Protein AF-A0A1D6G1S4-F1 (afdb_monomer_lite)

Secondary structure (DSSP, 8-state):
-PPPTTT-PPPTT-------TTHHHHEE-SBTTTBS-EESSHHHHHHHHHTT--GGG-------TTS-HHHHHHHH-HHHHHHHTT-

Organism: Zea mays (NCBI:txid4577)

pLDDT: mean 90.12, std 8.33, range [41.62, 97.25]

Sequence (87 aa):
MLLEPYNQIDHPECKSRPDSGLSAITELDPGYITGPLSSVWKEWVKWCVEFGIEANAIIAVPYDWRLPPSMLEERDLYFHKLKISKS

Structure (mmCIF, N/CA/C/O backbone):
data_AF-A0A1D6G1S4-F1
#
_entry.id   AF-A0A1D6G1S4-F1
#
loop_
_atom_site.group_PDB
_atom_site.id
_atom_site.type_symbol
_atom_site.label_atom_id
_atom_site.label_alt_id
_atom_site.label_comp_id
_atom_site.label_asym_id
_atom_site.label_entity_id
_atom_site.label_seq_id
_atom_site.pdbx_PDB_ins_code
_atom_site.Cartn_x
_atom_site.Cartn_y
_atom_site.Cartn_z
_atom_site.occupancy
_atom_site.B_iso_or_equiv
_atom_site.auth_seq_id
_atom_site.auth_comp_id
_atom_site.auth_asym_id
_atom_site.auth_atom_id
_atom_site.pdbx_PDB_model_num
ATOM 1 N N . MET A 1 1 ? 14.870 1.234 -3.793 1.00 69.44 1 MET A N 1
ATOM 2 C CA . MET A 1 1 ? 15.110 0.191 -4.813 1.00 69.44 1 MET A CA 1
ATOM 3 C C . MET A 1 1 ? 14.530 0.700 -6.122 1.00 69.44 1 MET A C 1
ATOM 5 O O . MET A 1 1 ? 13.363 1.081 -6.135 1.00 69.44 1 MET A O 1
ATOM 9 N N . LEU A 1 2 ? 15.349 0.833 -7.162 1.00 81.31 2 LEU A N 1
ATOM 10 C CA . LEU A 1 2 ? 14.939 1.416 -8.442 1.00 81.31 2 LEU A CA 1
ATOM 11 C C . LEU A 1 2 ? 14.494 0.305 -9.396 1.00 81.31 2 LEU A C 1
ATOM 13 O O . LEU A 1 2 ? 15.027 -0.800 -9.334 1.00 81.31 2 LEU A O 1
ATOM 17 N N . LEU A 1 3 ? 13.493 0.601 -10.221 1.00 86.94 3 LEU A N 1
ATOM 18 C CA . LEU A 1 3 ? 13.126 -0.257 -11.344 1.00 86.94 3 LEU A CA 1
ATOM 19 C C . LEU A 1 3 ? 14.133 -0.058 -12.476 1.00 86.94 3 LEU A C 1
ATOM 21 O O . LEU A 1 3 ? 14.702 1.027 -12.619 1.00 86.94 3 LEU A O 1
ATOM 25 N N . GLU A 1 4 ? 14.306 -1.086 -13.298 1.00 86.69 4 GLU A N 1
ATOM 26 C CA . GLU A 1 4 ? 15.075 -0.973 -14.531 1.00 86.69 4 GLU A CA 1
ATOM 27 C C . GLU A 1 4 ? 14.429 0.082 -15.458 1.00 86.69 4 GLU A C 1
ATOM 29 O O . GLU A 1 4 ? 13.235 -0.022 -15.763 1.00 86.69 4 GLU A O 1
ATOM 34 N N . PRO A 1 5 ? 15.166 1.110 -15.926 1.00 83.56 5 PRO A N 1
ATOM 35 C CA . PRO A 1 5 ? 14.558 2.287 -16.558 1.00 83.56 5 PRO A CA 1
ATOM 36 C C . PRO A 1 5 ? 13.771 2.005 -17.843 1.00 83.56 5 PRO A C 1
ATOM 38 O O . PRO A 1 5 ? 12.836 2.734 -18.166 1.00 83.56 5 PRO A O 1
ATOM 41 N N . TYR A 1 6 ? 14.160 0.972 -18.592 1.00 84.56 6 TYR A N 1
ATOM 42 C CA . TYR A 1 6 ? 13.646 0.728 -19.944 1.00 84.56 6 TYR A CA 1
ATOM 43 C C . TYR A 1 6 ? 12.458 -0.228 -19.990 1.00 84.56 6 TYR A C 1
ATOM 45 O O . TYR A 1 6 ? 11.584 -0.085 -20.838 1.00 84.56 6 TYR A O 1
ATOM 53 N N . ASN A 1 7 ? 12.430 -1.212 -19.100 1.00 85.56 7 ASN A N 1
ATOM 54 C CA . ASN A 1 7 ? 11.423 -2.274 -19.083 1.00 85.56 7 ASN A CA 1
ATOM 55 C C . ASN A 1 7 ? 10.617 -2.298 -17.777 1.00 85.56 7 ASN A C 1
ATOM 57 O O . ASN A 1 7 ? 9.694 -3.098 -17.661 1.00 85.56 7 ASN A O 1
ATOM 61 N N . GLN A 1 8 ? 10.942 -1.429 -16.812 1.00 85.50 8 GLN A N 1
ATOM 62 C CA . GLN A 1 8 ? 10.205 -1.249 -15.560 1.00 85.50 8 GLN A CA 1
ATOM 63 C C . GLN A 1 8 ? 10.047 -2.548 -14.752 1.00 85.50 8 GLN A C 1
ATOM 65 O O . GLN A 1 8 ? 9.100 -2.712 -13.979 1.00 85.50 8 GLN A O 1
ATOM 70 N N . ILE A 1 9 ? 10.987 -3.481 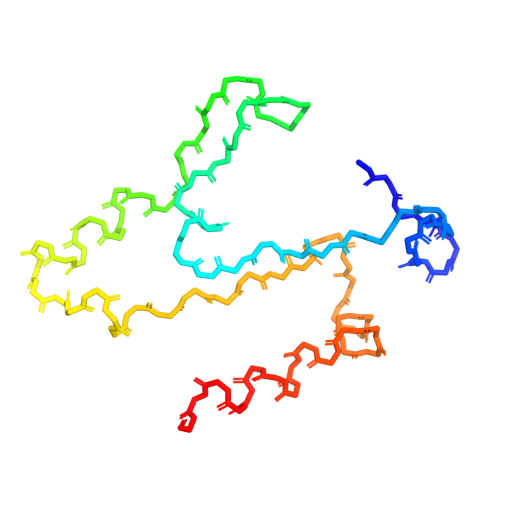-14.920 1.00 88.38 9 ILE A N 1
ATOM 71 C CA . ILE A 1 9 ? 11.053 -4.706 -14.126 1.00 88.38 9 ILE A CA 1
ATOM 72 C C . ILE A 1 9 ? 11.943 -4.493 -12.905 1.00 88.38 9 ILE A C 1
ATOM 74 O O . ILE A 1 9 ? 12.749 -3.561 -12.842 1.00 88.38 9 ILE A O 1
ATOM 78 N N . ASP A 1 10 ? 11.779 -5.363 -11.916 1.00 88.44 10 ASP A N 1
ATOM 79 C CA . ASP A 1 10 ? 12.686 -5.387 -10.780 1.00 88.44 10 ASP A CA 1
ATOM 80 C C . ASP A 1 10 ? 14.076 -5.890 -11.192 1.00 88.44 10 ASP A C 1
ATOM 82 O O . ASP A 1 10 ? 14.220 -6.633 -12.167 1.00 88.44 10 ASP A O 1
ATOM 86 N N . HIS A 1 11 ? 15.090 -5.551 -10.395 1.00 87.19 11 HIS A N 1
ATOM 87 C CA . HIS A 1 11 ? 16.421 -6.126 -10.555 1.00 87.19 11 HIS A CA 1
ATOM 88 C C . HIS A 1 11 ? 16.346 -7.669 -10.487 1.00 87.19 11 HIS A C 1
ATOM 90 O O . HIS A 1 11 ? 15.637 -8.196 -9.622 1.00 87.19 11 HIS A O 1
ATOM 96 N N . PRO A 1 12 ? 17.084 -8.423 -11.328 1.00 87.06 12 PRO A N 1
ATOM 97 C CA . PRO A 1 12 ? 16.982 -9.887 -11.387 1.00 87.06 12 PRO A CA 1
ATOM 98 C C . PRO A 1 12 ? 17.163 -10.598 -10.038 1.00 87.06 12 PRO A C 1
ATOM 100 O O . PRO A 1 12 ? 16.537 -11.626 -9.785 1.00 87.06 12 PRO A O 1
ATOM 103 N N . GLU A 1 13 ? 17.990 -10.031 -9.161 1.00 88.75 13 GLU A N 1
ATOM 104 C CA . GLU A 1 13 ? 18.295 -10.587 -7.836 1.00 88.75 13 GLU A CA 1
ATOM 105 C C . GLU A 1 13 ? 17.322 -10.148 -6.733 1.00 88.75 13 GLU A C 1
ATOM 107 O O . GLU A 1 13 ? 17.363 -10.683 -5.628 1.00 88.75 13 GLU A O 1
ATOM 112 N N . CYS A 1 14 ? 16.448 -9.172 -6.992 1.00 85.75 14 CYS A N 1
ATOM 113 C CA . CYS A 1 14 ? 15.553 -8.652 -5.969 1.00 85.75 14 CYS A CA 1
ATOM 114 C C . CYS A 1 14 ? 14.197 -8.266 -6.546 1.00 85.75 14 CYS A C 1
ATOM 116 O O . CYS A 1 14 ? 14.055 -7.222 -7.171 1.00 85.75 14 CYS A O 1
ATOM 118 N N . LYS A 1 15 ? 13.182 -9.091 -6.277 1.00 87.38 15 LYS A N 1
ATOM 119 C CA . LYS A 1 15 ? 11.792 -8.812 -6.649 1.00 87.38 15 LYS A CA 1
ATOM 120 C C . LYS A 1 15 ? 11.120 -8.011 -5.541 1.00 87.38 15 LYS A C 1
ATOM 122 O O . LYS A 1 15 ? 10.961 -8.515 -4.432 1.00 87.38 15 LYS A O 1
ATOM 127 N N . SER A 1 16 ? 10.702 -6.787 -5.842 1.00 87.88 16 SER A N 1
ATOM 128 C CA . SER A 1 16 ? 9.999 -5.928 -4.889 1.00 87.88 16 SER A CA 1
ATOM 129 C C . SER A 1 16 ? 8.493 -6.090 -5.058 1.00 87.88 16 SER A C 1
ATOM 131 O O . SER A 1 16 ? 7.976 -6.014 -6.170 1.00 87.88 16 SER A O 1
ATOM 133 N N . ARG A 1 17 ? 7.764 -6.341 -3.973 1.00 90.19 17 ARG A N 1
ATOM 134 C CA . ARG A 1 17 ? 6.298 -6.391 -3.979 1.00 90.19 17 ARG A CA 1
ATOM 135 C C . ARG A 1 17 ? 5.760 -5.480 -2.880 1.00 90.19 17 ARG A C 1
ATOM 137 O O . ARG A 1 17 ? 6.446 -5.322 -1.869 1.00 90.19 17 ARG A O 1
ATOM 144 N N . PRO A 1 18 ? 4.586 -4.858 -3.083 1.00 92.00 18 PRO A N 1
ATOM 145 C CA . PRO A 1 18 ? 3.935 -4.128 -2.009 1.00 92.00 18 PRO A CA 1
ATOM 146 C C . PRO A 1 18 ? 3.659 -5.085 -0.847 1.00 92.00 18 PRO A C 1
ATOM 148 O O . PRO A 1 18 ? 3.357 -6.262 -1.067 1.00 92.00 18 PRO A O 1
ATOM 151 N N . ASP A 1 19 ? 3.767 -4.567 0.373 1.00 92.19 19 ASP A N 1
ATOM 152 C CA . ASP A 1 19 ? 3.282 -5.274 1.556 1.00 92.19 19 ASP A CA 1
ATOM 153 C C . ASP A 1 19 ? 1.748 -5.429 1.488 1.00 92.19 19 ASP A C 1
ATOM 155 O O . ASP A 1 19 ? 1.108 -4.924 0.568 1.00 92.19 19 ASP A O 1
ATOM 159 N N . SER A 1 20 ? 1.138 -6.148 2.425 1.00 90.75 20 SER A N 1
ATOM 160 C CA . SER A 1 20 ? -0.295 -6.455 2.434 1.00 90.75 20 SER A CA 1
ATOM 161 C C . SER A 1 20 ? -0.977 -6.048 3.742 1.00 90.75 20 SER A C 1
ATOM 163 O O . SER A 1 20 ? -0.335 -5.864 4.771 1.00 90.75 20 SER A O 1
ATOM 165 N N . GLY A 1 21 ? -2.307 -5.921 3.709 1.00 92.00 21 GLY A N 1
ATOM 166 C CA . GLY A 1 21 ? -3.103 -5.587 4.892 1.00 92.00 21 GLY A CA 1
ATOM 167 C C . GLY A 1 21 ? -3.010 -4.117 5.316 1.00 92.00 21 GLY A C 1
ATOM 168 O O . GLY A 1 21 ? -2.409 -3.283 4.642 1.00 92.00 21 GLY A O 1
ATOM 169 N N . LEU A 1 22 ? -3.664 -3.783 6.434 1.00 93.06 22 LEU A N 1
ATOM 170 C CA . LEU A 1 22 ? -3.765 -2.400 6.922 1.00 93.06 22 LEU A CA 1
ATOM 171 C C . LEU A 1 22 ? -2.410 -1.815 7.344 1.00 93.06 22 LEU A C 1
ATOM 173 O O . LEU A 1 22 ? -2.196 -0.618 7.170 1.00 93.06 22 LEU A O 1
ATOM 177 N N . SER A 1 23 ? -1.483 -2.643 7.836 1.00 91.75 23 SER A N 1
ATOM 178 C CA . SER A 1 23 ? -0.133 -2.202 8.215 1.00 91.75 23 SER A CA 1
ATOM 179 C C . SER A 1 23 ? 0.615 -1.560 7.049 1.00 91.75 23 SER A C 1
ATOM 181 O O . SER A 1 23 ? 1.295 -0.559 7.248 1.00 91.75 23 SER A O 1
ATOM 183 N N . ALA A 1 24 ? 0.403 -2.062 5.827 1.00 93.38 24 ALA A N 1
ATOM 184 C CA . ALA A 1 24 ? 1.033 -1.551 4.612 1.00 93.38 24 ALA A CA 1
ATOM 185 C C . ALA A 1 24 ? 0.638 -0.103 4.265 1.00 93.38 24 ALA A C 1
ATOM 187 O O . ALA A 1 24 ? 1.266 0.516 3.407 1.00 93.38 24 ALA A O 1
ATOM 188 N N . ILE A 1 25 ? -0.421 0.433 4.888 1.00 93.88 25 ILE A N 1
ATOM 189 C CA . ILE A 1 25 ? -0.904 1.797 4.647 1.00 93.88 25 ILE A CA 1
ATOM 190 C C . ILE A 1 25 ? -0.877 2.676 5.902 1.00 93.88 25 ILE A C 1
ATOM 192 O O . ILE A 1 25 ? -0.960 3.895 5.788 1.00 93.88 25 ILE A O 1
ATOM 196 N N . THR A 1 26 ? -0.794 2.111 7.108 1.00 95.19 26 THR A N 1
ATOM 197 C CA . THR A 1 26 ? -0.881 2.911 8.337 1.00 95.19 26 THR A CA 1
ATOM 198 C C . THR A 1 26 ? 0.379 3.727 8.570 1.00 95.19 26 THR A C 1
ATOM 200 O O . THR A 1 26 ? 0.281 4.914 8.884 1.00 95.19 26 THR A O 1
ATOM 203 N N . GLU A 1 27 ? 1.544 3.105 8.406 1.00 93.94 27 GLU A N 1
ATOM 204 C CA . GLU A 1 27 ? 2.846 3.691 8.711 1.00 93.94 27 GLU A CA 1
ATOM 205 C C . GLU A 1 27 ? 3.873 3.273 7.658 1.00 93.94 27 GLU A C 1
ATOM 207 O O . GLU A 1 27 ? 3.775 2.208 7.054 1.00 93.94 27 GLU A O 1
ATOM 212 N N . LEU A 1 28 ? 4.865 4.128 7.443 1.00 91.62 28 LEU A N 1
ATOM 213 C CA . LEU A 1 28 ? 6.051 3.819 6.664 1.00 91.62 28 LEU A CA 1
ATOM 214 C C . LEU A 1 28 ? 7.250 3.785 7.603 1.00 91.62 28 LEU A C 1
ATOM 216 O O . LEU A 1 28 ? 7.519 4.773 8.300 1.00 91.62 28 LEU A O 1
ATOM 220 N N . ASP A 1 29 ? 7.962 2.660 7.586 1.00 89.75 29 ASP A N 1
ATOM 221 C CA . ASP A 1 29 ? 9.143 2.439 8.412 1.00 89.75 29 ASP A CA 1
ATOM 222 C C . ASP A 1 29 ? 10.193 3.542 8.212 1.00 89.75 29 ASP A C 1
ATOM 224 O O . ASP A 1 29 ? 10.315 4.094 7.110 1.00 89.75 29 ASP A O 1
ATOM 228 N N . PRO A 1 30 ? 10.979 3.864 9.255 1.00 93.19 30 PRO A N 1
ATOM 229 C CA . PRO A 1 30 ? 12.120 4.758 9.120 1.00 93.19 30 PRO A CA 1
ATOM 230 C C . PRO A 1 30 ? 13.0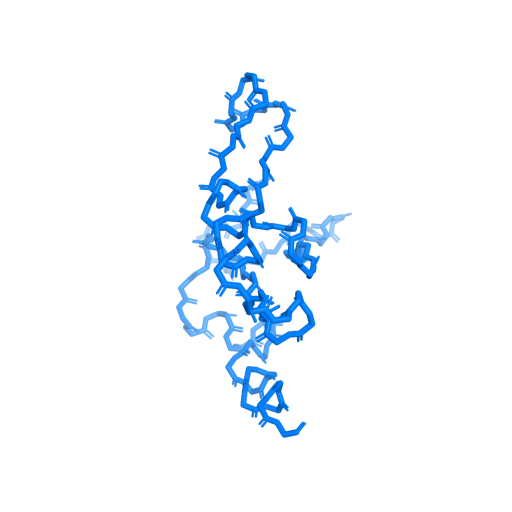73 4.269 8.027 1.00 93.19 30 PRO A C 1
ATOM 232 O O . PRO A 1 30 ? 13.389 3.081 7.942 1.00 93.19 30 PRO A O 1
ATOM 235 N N . GLY A 1 31 ? 13.592 5.182 7.212 1.00 88.69 31 GLY A N 1
ATOM 236 C CA . GLY A 1 31 ? 14.553 4.802 6.185 1.00 88.69 31 GLY A CA 1
ATOM 237 C C . GLY A 1 31 ? 14.727 5.828 5.081 1.00 88.69 31 GLY A C 1
ATOM 238 O O . GLY A 1 31 ? 14.462 7.012 5.249 1.00 88.69 31 GLY A O 1
ATOM 239 N N . TYR A 1 32 ? 15.190 5.354 3.926 1.00 81.44 32 TYR A N 1
ATOM 240 C CA . TYR A 1 32 ? 15.587 6.203 2.801 1.00 81.44 32 TYR A CA 1
ATOM 241 C C . TYR A 1 32 ? 14.475 7.138 2.296 1.00 81.44 32 TYR A C 1
ATOM 243 O O . TYR A 1 32 ? 14.765 8.240 1.844 1.00 81.44 32 TYR A O 1
ATOM 251 N N . ILE A 1 33 ? 13.213 6.702 2.363 1.00 80.31 33 ILE A N 1
ATOM 252 C CA . ILE A 1 33 ? 12.064 7.477 1.868 1.00 80.31 33 ILE A CA 1
ATOM 253 C C . ILE A 1 33 ? 11.587 8.495 2.909 1.00 80.31 33 ILE A C 1
ATOM 255 O O . ILE A 1 33 ? 11.256 9.623 2.561 1.00 80.31 33 ILE A O 1
ATOM 259 N N . THR A 1 34 ? 11.528 8.096 4.176 1.00 86.19 34 THR A N 1
ATOM 260 C CA . THR A 1 34 ? 10.799 8.823 5.225 1.00 86.19 34 THR A CA 1
ATOM 261 C C . THR A 1 34 ? 11.697 9.498 6.249 1.00 86.19 34 THR A C 1
ATOM 263 O O . THR A 1 34 ? 11.237 10.420 6.908 1.00 86.19 34 THR A O 1
ATOM 266 N N . GLY A 1 35 ? 12.963 9.086 6.380 1.00 89.12 35 GLY A N 1
ATOM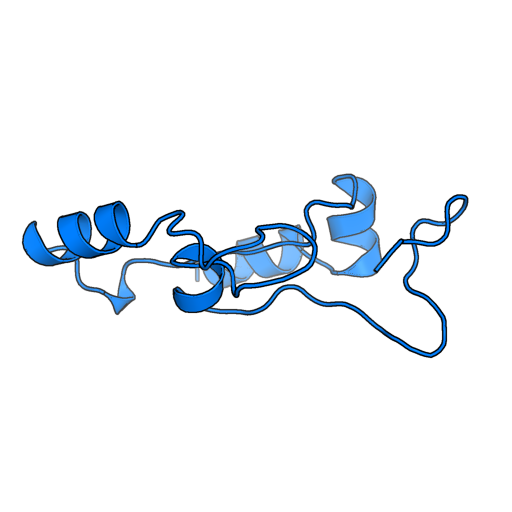 267 C CA . GLY A 1 35 ? 13.846 9.467 7.480 1.00 89.12 35 GLY A CA 1
ATOM 268 C C . GLY A 1 35 ? 13.341 8.860 8.797 1.00 89.12 35 GLY A C 1
ATOM 269 O O . GLY A 1 35 ? 13.667 7.705 9.075 1.00 89.12 35 GLY A O 1
ATOM 270 N N . PRO A 1 36 ? 12.565 9.597 9.616 1.00 91.69 36 PRO A N 1
ATOM 271 C CA . PRO A 1 36 ? 11.789 9.039 10.731 1.00 91.69 36 PRO A CA 1
ATOM 272 C C . PRO A 1 36 ? 10.579 8.186 10.300 1.00 91.69 36 PRO A C 1
ATOM 274 O O . PRO A 1 36 ? 10.120 8.242 9.162 1.00 91.69 36 PRO A O 1
ATOM 277 N N . LEU A 1 37 ? 10.009 7.442 11.258 1.00 91.38 37 LEU A N 1
ATOM 278 C CA . LEU A 1 37 ? 8.720 6.759 11.093 1.00 91.38 37 LEU A CA 1
ATOM 279 C C . LEU A 1 37 ? 7.656 7.778 10.668 1.00 91.38 37 LEU A C 1
ATOM 281 O O . LEU A 1 37 ? 7.495 8.814 11.317 1.00 91.38 37 LEU A O 1
ATOM 285 N N . SER A 1 38 ? 6.924 7.475 9.600 1.00 92.69 38 SER A N 1
ATOM 286 C CA . SER A 1 38 ? 5.889 8.367 9.075 1.00 92.69 38 SER A CA 1
ATOM 287 C C . SER A 1 38 ? 4.516 7.717 9.168 1.00 92.69 38 SER A C 1
ATOM 289 O O . SER A 1 38 ? 4.284 6.663 8.585 1.00 92.69 38 SER A O 1
ATOM 291 N N . SER A 1 39 ? 3.595 8.363 9.885 1.00 94.56 39 SER A N 1
ATOM 292 C CA . SER A 1 39 ? 2.182 7.975 9.917 1.00 94.56 39 SER A CA 1
ATOM 293 C C . SER A 1 39 ? 1.494 8.463 8.644 1.00 94.56 39 SER A C 1
ATOM 295 O O . SER A 1 39 ? 1.557 9.653 8.335 1.00 94.56 39 SER A O 1
ATOM 297 N N . VAL A 1 40 ? 0.862 7.554 7.900 1.00 94.25 40 VAL A N 1
ATOM 298 C CA . VAL A 1 40 ? 0.172 7.869 6.640 1.00 94.25 40 VAL A CA 1
ATOM 299 C C . VAL A 1 40 ? -1.340 7.810 6.850 1.00 94.25 40 VAL A C 1
ATOM 301 O O . VAL A 1 40 ? -1.998 8.846 6.835 1.00 94.25 40 VAL A O 1
ATOM 304 N N . TRP A 1 41 ? -1.889 6.618 7.111 1.00 95.94 41 TRP A N 1
ATOM 305 C CA . TRP A 1 41 ? -3.332 6.419 7.321 1.00 95.94 41 TRP A CA 1
ATOM 306 C C . TRP A 1 41 ? -3.713 5.993 8.740 1.00 95.94 41 TRP A C 1
ATOM 308 O O . TRP A 1 41 ? -4.896 5.800 9.014 1.00 95.94 41 TRP A O 1
ATOM 318 N N . LYS A 1 42 ? -2.751 5.859 9.660 1.00 95.31 42 LYS A N 1
ATOM 319 C CA . LYS A 1 42 ? -2.986 5.336 11.017 1.00 95.31 42 LYS A CA 1
ATOM 320 C C . LYS A 1 42 ? -4.132 6.030 11.753 1.00 95.31 42 LYS A C 1
ATOM 322 O O . LYS A 1 42 ? -5.033 5.355 12.241 1.00 95.31 42 LYS A O 1
ATOM 327 N N . GLU A 1 43 ? -4.117 7.361 11.805 1.00 96.06 43 GLU A N 1
ATOM 328 C CA . GLU A 1 43 ? -5.136 8.121 12.543 1.00 96.06 43 GLU A CA 1
ATOM 329 C C . GLU A 1 43 ? -6.512 8.032 11.878 1.00 96.06 43 GLU A C 1
ATOM 331 O O . GLU A 1 43 ? -7.527 7.968 12.565 1.00 96.06 43 GLU A O 1
ATOM 336 N N . TRP A 1 44 ? -6.559 7.953 10.546 1.00 95.44 44 TRP A N 1
ATOM 337 C CA . TRP A 1 44 ? -7.813 7.781 9.817 1.00 95.44 44 TRP A CA 1
ATOM 338 C C . TRP A 1 44 ? -8.419 6.392 10.051 1.00 95.44 44 TRP A C 1
ATOM 340 O O . TRP A 1 44 ? -9.598 6.286 10.379 1.00 95.44 44 TRP A O 1
ATOM 350 N N . VAL A 1 45 ? -7.607 5.330 9.974 1.00 95.69 45 VAL A N 1
ATOM 351 C CA . VAL A 1 45 ? -8.048 3.957 10.277 1.00 95.69 45 VAL A CA 1
ATOM 352 C C . VAL A 1 45 ? -8.529 3.855 11.725 1.00 95.69 45 VAL A C 1
ATOM 354 O O . VAL A 1 45 ? -9.586 3.282 11.982 1.00 95.69 45 VAL A O 1
ATOM 357 N N . LYS A 1 46 ? -7.792 4.453 12.669 1.00 96.12 46 LYS A N 1
ATOM 358 C CA . LYS A 1 46 ? -8.184 4.515 14.080 1.00 96.12 46 LYS A CA 1
ATOM 359 C C . LYS A 1 46 ? -9.537 5.207 14.252 1.00 96.12 46 LYS A C 1
ATOM 361 O O . LYS A 1 46 ? -10.417 4.649 14.900 1.00 96.12 46 LYS A O 1
ATOM 366 N N . TRP A 1 47 ? -9.723 6.366 13.621 1.00 97.25 47 TRP A N 1
ATOM 367 C CA . TRP A 1 47 ? -10.985 7.101 13.662 1.00 97.25 47 TRP A CA 1
ATOM 368 C C . TRP A 1 47 ? -12.152 6.283 13.094 1.00 97.25 47 TRP A C 1
ATOM 370 O O . TRP A 1 47 ? -13.224 6.255 13.691 1.00 97.25 47 TRP A O 1
ATOM 380 N N . CYS A 1 48 ? -11.954 5.566 11.983 1.00 96.88 48 CYS A N 1
ATOM 381 C CA . CYS A 1 48 ? -12.974 4.683 11.414 1.00 96.88 48 CYS A CA 1
ATOM 382 C C . CYS A 1 48 ? -13.427 3.607 12.409 1.00 96.88 48 CYS A C 1
ATOM 384 O O . CYS A 1 48 ? -14.628 3.377 12.557 1.00 96.88 48 CYS A O 1
ATOM 386 N N . VAL A 1 49 ? -12.484 2.976 13.112 1.00 96.06 49 VAL A N 1
ATOM 38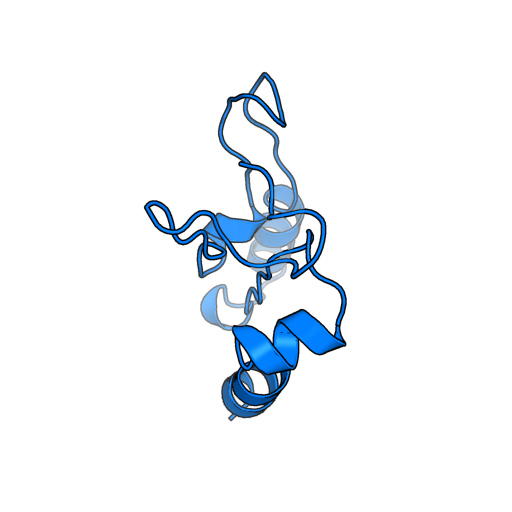7 C CA . VAL A 1 49 ? -12.800 1.960 14.124 1.00 96.06 49 VAL A CA 1
ATOM 388 C C . VAL A 1 49 ? -13.515 2.579 15.327 1.00 96.06 49 VAL A C 1
ATOM 390 O O . VAL A 1 49 ? -14.517 2.036 15.783 1.00 96.06 49 VAL A O 1
ATOM 393 N N . GLU A 1 50 ? -13.064 3.740 15.806 1.00 97.06 50 GLU A N 1
ATOM 394 C CA . GLU A 1 50 ? -13.724 4.481 16.895 1.00 97.06 50 GLU A CA 1
ATOM 395 C C . GLU A 1 50 ? -15.146 4.930 16.526 1.00 97.06 50 GLU A C 1
ATOM 397 O O . GLU A 1 50 ? -16.031 4.956 17.380 1.00 97.06 50 GLU A O 1
ATOM 402 N N . PHE A 1 51 ? -15.387 5.232 15.248 1.00 97.00 51 PHE A N 1
ATOM 403 C CA . PHE A 1 51 ? -16.710 5.549 14.711 1.00 97.00 51 PHE A CA 1
ATOM 404 C C . PHE A 1 51 ? -17.642 4.323 14.635 1.00 97.00 51 PHE A C 1
ATOM 406 O O . PHE A 1 51 ? -18.853 4.480 14.488 1.00 97.00 51 PHE A O 1
ATOM 413 N N . GLY A 1 52 ? -17.102 3.106 14.760 1.00 96.75 52 GLY A N 1
ATOM 414 C CA . GLY A 1 52 ? -17.858 1.853 14.739 1.00 96.75 52 GLY A CA 1
ATOM 415 C C . GLY A 1 52 ? -17.736 1.048 13.443 1.00 96.75 52 GLY A C 1
ATOM 416 O O . GLY A 1 52 ? -18.506 0.110 13.247 1.00 96.75 52 GLY A O 1
ATOM 417 N N . ILE A 1 53 ? -16.794 1.379 12.554 1.00 96.44 53 ILE A N 1
ATOM 418 C CA . ILE A 1 53 ? -16.463 0.521 11.408 1.00 96.44 53 ILE A CA 1
ATOM 419 C C . ILE A 1 53 ? -15.652 -0.672 11.921 1.00 96.44 53 ILE A C 1
ATOM 421 O O . ILE A 1 53 ? -14.608 -0.498 12.548 1.00 96.44 53 ILE A O 1
ATOM 425 N N . GLU A 1 54 ? -16.107 -1.893 11.643 1.00 93.25 54 GLU A N 1
ATOM 426 C CA . GLU A 1 54 ? -15.342 -3.085 12.009 1.00 93.25 54 GLU A CA 1
ATOM 427 C C . GLU A 1 54 ? -13.988 -3.093 11.280 1.00 93.25 54 GLU A C 1
ATOM 429 O O . GLU A 1 54 ? -13.908 -2.835 10.079 1.00 93.25 54 GLU A O 1
ATOM 434 N N . ALA A 1 55 ? -12.898 -3.395 11.989 1.00 86.44 55 ALA A N 1
ATOM 435 C CA . ALA A 1 55 ? -11.551 -3.310 11.417 1.00 86.44 55 ALA A CA 1
ATOM 436 C C . ALA A 1 55 ? -11.353 -4.230 10.192 1.00 86.44 55 ALA A C 1
ATOM 438 O O . ALA A 1 55 ? -10.630 -3.880 9.264 1.00 86.44 55 ALA A O 1
ATOM 439 N N . ASN A 1 56 ? -12.026 -5.383 10.165 1.00 89.69 56 ASN A N 1
ATOM 440 C CA . ASN A 1 56 ? -12.051 -6.326 9.039 1.00 89.69 56 ASN A CA 1
ATOM 441 C C . ASN A 1 56 ? -12.874 -5.829 7.833 1.00 89.69 56 ASN A C 1
ATOM 443 O O . ASN A 1 56 ? -12.713 -6.367 6.741 1.00 89.69 56 ASN A O 1
ATOM 447 N N . ALA A 1 57 ? -13.735 -4.821 8.004 1.00 92.75 57 ALA A N 1
ATOM 448 C CA . ALA A 1 57 ? -14.464 -4.185 6.909 1.00 92.75 57 ALA A CA 1
ATOM 449 C C . ALA A 1 57 ? -13.595 -3.168 6.144 1.00 92.75 57 ALA A C 1
ATOM 451 O O . ALA A 1 57 ? -13.961 -2.738 5.049 1.00 92.75 57 ALA A O 1
ATOM 452 N N . ILE A 1 58 ? -12.439 -2.783 6.697 1.00 93.19 58 ILE A N 1
ATOM 453 C CA . ILE A 1 58 ? -11.478 -1.890 6.047 1.00 93.19 58 ILE A CA 1
ATOM 454 C C . ILE A 1 58 ? -10.455 -2.738 5.290 1.00 93.19 58 ILE A C 1
ATOM 456 O O . ILE A 1 58 ? -9.615 -3.416 5.880 1.00 93.19 58 ILE A O 1
ATOM 460 N N . ILE A 1 59 ? -10.502 -2.670 3.962 1.00 92.88 59 ILE A N 1
ATOM 461 C CA . ILE A 1 59 ? -9.606 -3.429 3.088 1.00 92.88 59 ILE A CA 1
ATOM 462 C C . ILE A 1 59 ? -8.559 -2.480 2.508 1.00 92.88 59 ILE A C 1
ATOM 464 O O . ILE A 1 59 ? -8.874 -1.597 1.709 1.00 92.88 59 ILE A O 1
ATOM 468 N N . ALA A 1 60 ? -7.299 -2.677 2.895 1.00 93.81 60 ALA A N 1
ATOM 469 C CA . ALA A 1 60 ? -6.173 -2.022 2.245 1.00 93.81 60 ALA A CA 1
ATOM 470 C C . ALA A 1 60 ? -5.810 -2.753 0.949 1.00 93.81 60 ALA A C 1
ATOM 472 O O . ALA A 1 60 ? -5.655 -3.974 0.935 1.00 93.81 60 ALA A O 1
ATOM 473 N N . VAL A 1 61 ? -5.620 -1.985 -0.124 1.00 94.62 61 VAL A N 1
ATOM 474 C CA . VAL A 1 61 ? -5.181 -2.499 -1.427 1.00 94.62 61 VAL A CA 1
ATOM 475 C C . VAL A 1 61 ? -3.905 -1.762 -1.857 1.00 94.62 61 VAL A C 1
ATOM 477 O O . VAL A 1 61 ? -3.948 -0.882 -2.718 1.00 94.62 61 VAL A O 1
ATOM 480 N N . PRO A 1 62 ? -2.767 -2.041 -1.202 1.00 95.25 62 PRO A N 1
ATOM 481 C CA . PRO A 1 62 ? -1.487 -1.449 -1.567 1.00 95.25 62 PRO A CA 1
ATOM 482 C C . PRO A 1 62 ? -1.013 -1.958 -2.936 1.00 95.25 62 PRO A C 1
ATOM 484 O O . PRO A 1 62 ? -1.317 -3.076 -3.357 1.00 95.25 62 PRO A O 1
ATOM 487 N N . TYR A 1 63 ? -0.249 -1.124 -3.637 1.00 94.75 63 TYR A N 1
ATOM 488 C CA . TYR A 1 63 ? 0.296 -1.420 -4.960 1.00 94.75 63 TYR A CA 1
ATOM 489 C C . TYR A 1 63 ? 1.691 -0.815 -5.123 1.00 94.75 63 TYR A C 1
ATOM 491 O O . TYR A 1 63 ? 2.104 0.054 -4.351 1.00 94.75 63 TYR A O 1
ATOM 499 N N . ASP A 1 64 ? 2.427 -1.272 -6.137 1.00 94.12 64 ASP A N 1
ATOM 500 C CA . ASP A 1 64 ? 3.717 -0.684 -6.493 1.00 94.12 64 ASP A CA 1
ATOM 501 C C . ASP A 1 64 ? 3.508 0.662 -7.195 1.00 94.12 64 ASP A C 1
ATOM 503 O O . ASP A 1 64 ? 3.354 0.747 -8.411 1.00 94.12 64 ASP A O 1
ATOM 507 N N . TRP A 1 65 ? 3.497 1.734 -6.410 1.00 92.62 65 TRP A N 1
ATOM 508 C CA . TRP A 1 65 ? 3.267 3.104 -6.873 1.00 92.62 65 TRP A CA 1
ATOM 509 C C . TRP A 1 65 ? 4.317 3.621 -7.868 1.00 92.62 65 TRP A C 1
ATOM 511 O O . TRP A 1 65 ? 4.120 4.675 -8.469 1.00 92.62 65 TRP A O 1
ATOM 521 N N . ARG A 1 66 ? 5.428 2.899 -8.061 1.00 91.38 66 ARG A N 1
ATOM 522 C CA . ARG A 1 66 ? 6.453 3.232 -9.060 1.00 91.38 66 ARG A CA 1
ATOM 523 C C . ARG A 1 66 ? 6.018 2.862 -10.481 1.00 91.38 66 ARG A C 1
ATOM 525 O O . ARG A 1 66 ? 6.612 3.360 -11.435 1.00 91.38 66 ARG A O 1
ATOM 532 N N . LEU A 1 67 ? 5.038 1.968 -10.627 1.00 92.75 67 LEU A N 1
ATOM 533 C CA . LEU A 1 67 ? 4.604 1.442 -11.917 1.00 92.75 67 LEU A CA 1
ATOM 534 C C . LEU A 1 67 ? 3.441 2.232 -12.529 1.00 92.75 67 LEU A C 1
ATOM 536 O O . LEU A 1 67 ? 2.517 2.632 -11.815 1.00 92.75 67 LEU A O 1
ATOM 540 N N . PRO A 1 68 ? 3.408 2.381 -13.866 1.00 92.81 68 PRO A N 1
ATOM 541 C CA . PRO A 1 68 ? 2.209 2.825 -14.559 1.00 92.81 68 PRO A CA 1
ATOM 542 C C . PRO A 1 68 ? 1.108 1.747 -14.513 1.00 92.81 68 PRO A C 1
ATOM 544 O O . PRO A 1 68 ? 1.404 0.557 -14.360 1.00 92.81 68 PRO A O 1
ATOM 547 N N . PRO A 1 69 ? -0.168 2.122 -14.732 1.00 94.69 69 PRO A N 1
ATOM 548 C CA . PRO A 1 69 ? -1.292 1.186 -14.680 1.00 94.69 69 PRO A CA 1
ATOM 549 C C . PRO A 1 69 ? -1.155 -0.047 -15.581 1.00 94.69 69 PRO A C 1
ATOM 551 O O . PRO A 1 69 ? -1.497 -1.144 -15.152 1.00 94.69 69 PRO A O 1
ATOM 554 N N . SER A 1 70 ? -0.630 0.095 -16.802 1.00 94.62 70 SER A N 1
ATOM 555 C CA . SER A 1 70 ? -0.424 -1.054 -17.697 1.00 94.62 70 SER A CA 1
ATOM 556 C C . SER A 1 70 ? 0.500 -2.100 -17.072 1.00 94.62 70 SER A C 1
ATOM 558 O O . SER A 1 70 ? 0.177 -3.281 -17.079 1.00 94.62 70 SER A O 1
ATOM 560 N N . MET A 1 71 ? 1.592 -1.667 -16.437 1.00 93.19 71 MET A N 1
ATOM 561 C CA . MET A 1 71 ? 2.546 -2.569 -15.790 1.00 93.19 71 MET A CA 1
ATOM 562 C C . MET A 1 71 ? 2.027 -3.139 -14.471 1.00 93.19 71 MET A C 1
ATOM 564 O O . MET A 1 71 ? 2.355 -4.275 -14.142 1.00 93.19 71 MET A O 1
ATOM 568 N N . LEU A 1 72 ? 1.195 -2.401 -13.729 1.00 94.50 72 LEU A N 1
ATOM 569 C CA . LEU A 1 72 ? 0.492 -2.962 -12.568 1.00 94.50 72 LEU A CA 1
ATOM 570 C C . LEU A 1 72 ? -0.370 -4.164 -12.971 1.00 94.50 72 LEU A C 1
ATOM 572 O O . LEU A 1 72 ? -0.483 -5.133 -12.221 1.00 94.50 72 LEU A O 1
ATOM 576 N N . GLU A 1 73 ? -0.956 -4.120 -14.165 1.00 94.81 73 GLU A N 1
ATOM 577 C CA . GLU A 1 73 ? -1.705 -5.245 -14.702 1.00 94.81 73 GLU A CA 1
ATOM 578 C C . GLU A 1 73 ? -0.785 -6.336 -15.257 1.00 94.81 73 GLU A C 1
ATOM 580 O O . GLU A 1 73 ? -0.785 -7.452 -14.751 1.00 94.81 73 GLU A O 1
ATOM 585 N N . GLU A 1 74 ? 0.047 -6.016 -16.245 1.00 93.88 74 GLU A N 1
ATOM 586 C CA . GLU A 1 74 ? 0.870 -7.000 -16.956 1.00 93.88 74 GLU A CA 1
ATOM 587 C C . GLU A 1 74 ? 1.857 -7.736 -16.039 1.00 93.88 74 GLU A C 1
ATOM 589 O O . GLU A 1 74 ? 2.063 -8.941 -16.193 1.00 93.88 74 GLU A O 1
ATOM 594 N N . ARG A 1 75 ? 2.459 -7.036 -15.067 1.00 90.62 75 ARG A N 1
ATOM 595 C CA . ARG A 1 75 ? 3.458 -7.615 -14.156 1.00 90.62 75 ARG A CA 1
ATOM 596 C C . ARG A 1 75 ? 2.822 -8.291 -12.946 1.00 90.62 75 ARG A C 1
ATOM 598 O O . ARG A 1 75 ? 3.259 -9.371 -12.544 1.00 90.62 75 ARG A O 1
ATOM 605 N N . ASP A 1 76 ? 1.835 -7.634 -12.338 1.00 92.06 76 ASP A N 1
ATOM 606 C CA . ASP A 1 76 ? 1.357 -7.988 -10.997 1.00 92.06 76 ASP A CA 1
ATOM 607 C C . ASP A 1 76 ? -0.093 -8.498 -10.970 1.00 92.06 76 ASP A C 1
ATOM 609 O O . ASP A 1 76 ? -0.545 -8.978 -9.920 1.00 92.06 76 ASP A O 1
ATOM 613 N N . LEU A 1 77 ? -0.806 -8.454 -12.103 1.00 94.00 77 LEU A N 1
ATOM 614 C CA . LEU A 1 77 ? -2.239 -8.751 -12.235 1.00 94.00 77 LEU A CA 1
ATOM 615 C C . LEU A 1 77 ? -3.087 -7.947 -11.243 1.00 94.00 77 LEU A C 1
ATOM 617 O O . 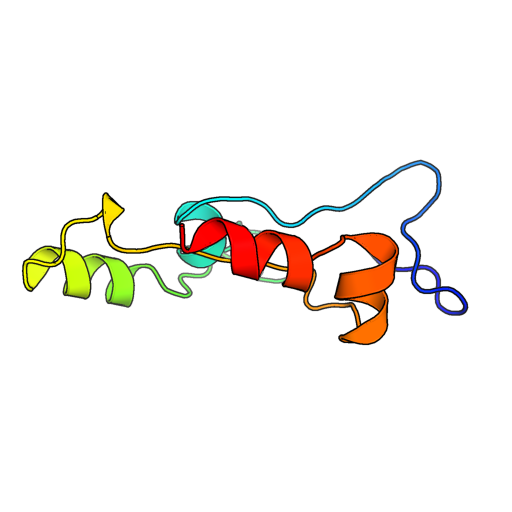LEU A 1 77 ? -4.051 -8.458 -10.660 1.00 94.00 77 LEU A O 1
ATOM 621 N N . TYR A 1 78 ? -2.673 -6.707 -10.974 1.00 94.75 78 TYR A N 1
ATOM 622 C CA . TYR A 1 78 ? -3.201 -5.920 -9.869 1.00 94.75 78 TYR A CA 1
ATOM 623 C C . TYR A 1 78 ? -4.710 -5.688 -9.992 1.00 94.75 78 TYR A C 1
ATOM 625 O O . TYR A 1 78 ? -5.449 -5.960 -9.043 1.00 94.75 78 TYR A O 1
ATOM 633 N N . PHE A 1 79 ? -5.205 -5.249 -11.155 1.00 95.38 79 PHE A N 1
ATOM 634 C CA . PHE A 1 79 ? -6.630 -4.950 -11.302 1.00 95.38 79 PHE A CA 1
ATOM 635 C C . PHE A 1 79 ? -7.478 -6.218 -11.385 1.00 95.38 79 PHE A C 1
ATOM 637 O O . PHE A 1 79 ? -8.615 -6.215 -10.908 1.00 95.38 79 PHE A O 1
ATOM 644 N N . HIS A 1 80 ? -6.942 -7.318 -11.923 1.00 95.00 80 HIS A N 1
ATOM 645 C CA . HIS A 1 80 ? -7.607 -8.621 -11.828 1.00 95.00 80 HIS A CA 1
ATOM 646 C C . HIS A 1 80 ? -7.785 -9.063 -10.372 1.00 95.00 80 HIS A C 1
ATOM 648 O O . HIS A 1 80 ? -8.899 -9.405 -9.974 1.00 95.00 80 HIS A O 1
ATOM 654 N N . LYS A 1 81 ? -6.731 -8.992 -9.551 1.00 91.62 81 LYS A N 1
ATOM 655 C CA . LYS A 1 81 ? -6.806 -9.328 -8.118 1.00 91.62 81 LYS A CA 1
ATOM 656 C C . LYS A 1 81 ? -7.753 -8.401 -7.360 1.00 91.62 81 LYS A C 1
ATOM 658 O O . LYS A 1 81 ? -8.538 -8.869 -6.540 1.00 91.62 81 LYS A O 1
ATOM 663 N N . LEU A 1 82 ? -7.742 -7.107 -7.678 1.00 92.69 82 LEU A N 1
ATOM 664 C CA . LEU A 1 82 ? -8.624 -6.117 -7.058 1.00 92.69 82 LEU A CA 1
ATOM 665 C C . LEU A 1 82 ? -10.112 -6.419 -7.289 1.00 92.69 82 LEU A C 1
ATOM 667 O O . LEU A 1 82 ? -10.927 -6.201 -6.395 1.00 92.69 82 LEU A O 1
ATOM 671 N N . LYS A 1 83 ? -10.482 -6.947 -8.461 1.00 90.12 83 LYS A N 1
ATOM 672 C CA . LYS A 1 83 ? -11.867 -7.370 -8.731 1.00 90.12 83 LYS A CA 1
ATOM 673 C C . LYS A 1 83 ? -12.291 -8.550 -7.855 1.00 90.12 83 LYS A C 1
ATOM 675 O O . LYS A 1 83 ? -13.424 -8.569 -7.393 1.00 90.12 83 LYS A O 1
ATOM 680 N N . ILE A 1 84 ? -11.385 -9.500 -7.623 1.00 83.62 84 ILE A N 1
ATOM 681 C CA . ILE A 1 84 ? -11.639 -10.702 -6.813 1.00 83.62 84 ILE A CA 1
ATOM 682 C C . ILE A 1 84 ? -11.678 -10.357 -5.320 1.00 83.62 84 ILE A C 1
ATOM 684 O O . ILE A 1 84 ? -12.485 -10.899 -4.584 1.00 83.62 84 ILE A O 1
ATOM 688 N N . SER A 1 85 ? -10.880 -9.387 -4.867 1.00 68.25 85 SER A N 1
ATOM 689 C CA . SER A 1 85 ? -10.871 -8.926 -3.469 1.00 68.25 85 SER A CA 1
ATOM 690 C C . SER A 1 85 ? -12.212 -8.347 -2.975 1.00 68.25 85 SER A C 1
ATOM 692 O O . SER A 1 85 ? -12.326 -8.028 -1.794 1.00 68.25 85 SER A O 1
ATOM 694 N N . LYS A 1 86 ? -13.201 -8.160 -3.860 1.00 54.69 86 LYS A N 1
ATOM 695 C CA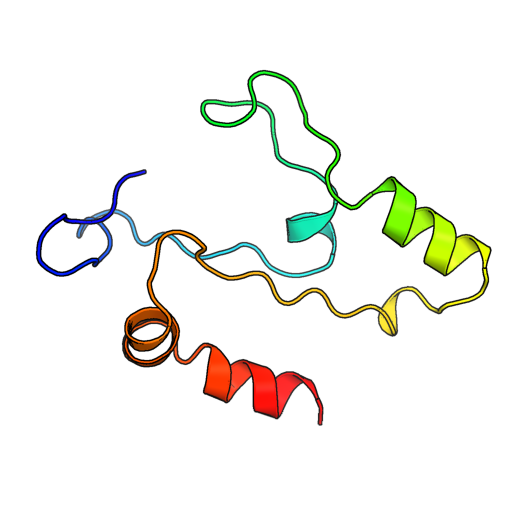 . LYS A 1 86 ? -14.551 -7.671 -3.539 1.00 54.69 86 LYS A CA 1
ATOM 696 C C . LYS A 1 86 ? -15.627 -8.771 -3.488 1.00 54.69 86 LYS A C 1
ATOM 698 O O . LYS A 1 86 ? -16.791 -8.413 -3.318 1.00 54.69 86 LYS A O 1
ATOM 703 N N . SER A 1 87 ? -15.279 -10.050 -3.679 1.00 41.62 87 SER A N 1
ATOM 704 C CA . SER A 1 87 ? -16.222 -11.184 -3.599 1.00 41.62 87 SER A CA 1
ATOM 705 C C . SER A 1 87 ? -16.190 -11.890 -2.254 1.00 41.62 87 SER A C 1
ATOM 707 O O . SER A 1 87 ? -15.058 -12.202 -1.821 1.00 41.62 87 SER A O 1
#

Radius of gyration: 15.37 Å; chains: 1; bounding box: 36×21×37 Å

Foldseek 3Di:
DAADPPPRARDPVDHDWQDADPVSAQWDPDDDPPPHIDGGCVVVLVVCVVVPNDNVNDGDLDGDPNDDPVCSCVPVVRVVVVVVVVD

InterPro domains:
  IPR003386 Lecithin:cholesterol/phospholipid:diacylglycerol acyltransferase [PF02450] (1-83)
  IPR029058 Alpha/Beta hydrolase fold [G3DSA:3.40.50.1820] (7-85)